Protein AF-A0A851ICY5-F1 (afdb_monomer_lite)

Secondary structure (DSSP, 8-state):
--HHHHHHHHHHHHHHHHH-HHHHHHHHHHHHH---TTPEEEEEE--TTSPPEEEEEEPPHHHHHHHHHHHHHHT-

Foldseek 3Di:
DDPVVVVVVVVVVVVCCVVCVPVVVVVVVDLVVDDDAQDKDKDWDDDVPDDIDIDIDGHDPVCRVVSVVVSVVVVD

Structure (mmCIF, N/CA/C/O backbone):
data_AF-A0A851ICY5-F1
#
_entry.id   AF-A0A851ICY5-F1
#
loop_
_atom_site.group_PDB
_atom_site.id
_atom_site.type_symbol
_atom_site.label_atom_id
_atom_site.label_alt_id
_atom_site.label_comp_id
_atom_site.label_asym_id
_atom_site.label_entity_id
_atom_site.label_seq_id
_atom_site.pdbx_PDB_ins_code
_atom_site.Cartn_x
_atom_site.Cartn_y
_atom_site.Cartn_z
_atom_site.occupancy
_atom_site.B_iso_or_equiv
_atom_site.auth_seq_id
_atom_site.auth_comp_id
_atom_site.auth_asym_id
_atom_site.auth_atom_id
_atom_site.pdbx_PDB_model_num
ATOM 1 N N . MET A 1 1 ? 4.714 22.006 -1.603 1.00 64.12 1 MET A N 1
ATOM 2 C CA . MET A 1 1 ? 4.353 21.721 -0.197 1.00 64.12 1 MET A CA 1
ATOM 3 C C . MET A 1 1 ? 5.230 22.563 0.707 1.00 64.12 1 MET A C 1
ATOM 5 O O . MET A 1 1 ? 6.433 22.625 0.471 1.00 64.12 1 MET A O 1
ATOM 9 N N . ASN A 1 2 ? 4.641 23.226 1.698 1.00 88.81 2 ASN A N 1
ATOM 10 C CA . ASN A 1 2 ? 5.381 23.952 2.737 1.00 88.81 2 ASN A CA 1
ATOM 11 C C . ASN A 1 2 ? 5.837 22.965 3.844 1.00 88.81 2 ASN A C 1
ATOM 13 O O . ASN A 1 2 ? 5.107 22.010 4.122 1.00 88.81 2 ASN A O 1
ATOM 17 N N . PRO A 1 3 ? 6.998 23.167 4.502 1.00 86.88 3 PRO A N 1
ATOM 18 C CA . PRO A 1 3 ? 7.432 22.399 5.678 1.00 86.88 3 PRO A CA 1
ATOM 19 C C . PRO A 1 3 ? 6.349 22.068 6.718 1.00 86.88 3 PRO A C 1
ATOM 21 O O . PRO A 1 3 ? 6.316 20.952 7.234 1.00 86.88 3 PRO A O 1
ATOM 24 N N . ILE A 1 4 ? 5.431 22.996 7.002 1.00 90.69 4 ILE A N 1
ATOM 25 C CA . ILE A 1 4 ? 4.342 22.780 7.971 1.00 90.69 4 ILE A CA 1
ATOM 26 C C . ILE A 1 4 ? 3.351 21.715 7.484 1.00 90.69 4 ILE A C 1
ATOM 28 O O . ILE A 1 4 ? 2.910 20.872 8.264 1.00 90.69 4 ILE A O 1
ATOM 32 N N . GLU A 1 5 ? 3.010 21.722 6.198 1.00 91.69 5 GLU A N 1
ATOM 33 C CA . GLU A 1 5 ? 2.116 20.723 5.602 1.00 91.69 5 GLU A CA 1
ATOM 34 C C . GLU A 1 5 ? 2.777 19.344 5.580 1.00 91.69 5 GLU A C 1
ATOM 36 O O . GLU A 1 5 ? 2.133 18.349 5.900 1.00 91.69 5 GLU A O 1
ATOM 41 N N . MET A 1 6 ? 4.083 19.284 5.296 1.00 89.06 6 MET A N 1
ATOM 42 C CA . MET A 1 6 ? 4.844 18.030 5.327 1.00 89.06 6 MET A CA 1
ATOM 43 C C . MET A 1 6 ? 4.885 17.416 6.731 1.00 89.06 6 MET A C 1
ATOM 45 O O . MET A 1 6 ? 4.704 16.208 6.875 1.00 89.06 6 MET A O 1
ATOM 49 N N . MET A 1 7 ? 5.058 18.234 7.775 1.00 90.56 7 MET A N 1
ATOM 50 C CA . MET A 1 7 ? 5.008 17.760 9.164 1.00 90.56 7 MET A CA 1
ATOM 51 C C . MET A 1 7 ? 3.628 17.209 9.545 1.00 90.56 7 MET A C 1
ATOM 53 O O . MET A 1 7 ? 3.549 16.187 10.229 1.00 90.56 7 MET A O 1
ATOM 57 N N . LYS A 1 8 ? 2.541 17.837 9.076 1.00 91.94 8 LYS A N 1
ATOM 58 C CA . LYS A 1 8 ? 1.176 17.327 9.289 1.00 91.94 8 LYS A CA 1
ATOM 59 C C . LYS A 1 8 ? 0.966 15.979 8.602 1.00 91.94 8 LYS A C 1
ATOM 61 O O . LYS A 1 8 ? 0.556 15.032 9.267 1.00 91.94 8 LYS A O 1
ATOM 66 N N . ILE A 1 9 ? 1.334 15.872 7.324 1.00 90.06 9 ILE A N 1
ATOM 67 C CA . ILE A 1 9 ? 1.245 14.620 6.555 1.00 90.06 9 ILE A CA 1
ATOM 68 C C . ILE A 1 9 ? 2.049 13.508 7.244 1.00 90.06 9 ILE A C 1
ATOM 70 O O . ILE A 1 9 ? 1.556 12.395 7.405 1.00 90.06 9 ILE A O 1
ATOM 74 N N . ALA A 1 10 ? 3.264 13.801 7.718 1.00 88.00 10 ALA A N 1
ATOM 75 C CA . ALA A 1 10 ? 4.079 12.830 8.446 1.00 88.00 10 ALA A CA 1
ATOM 76 C C . ALA A 1 10 ? 3.405 12.350 9.746 1.00 88.00 10 ALA A C 1
ATOM 78 O O . ALA A 1 10 ? 3.422 11.154 10.048 1.00 88.00 10 ALA A O 1
ATOM 79 N N . GLY A 1 11 ? 2.781 13.261 10.500 1.00 92.06 11 GLY A N 1
ATOM 80 C CA . GLY A 1 11 ? 2.014 12.921 11.701 1.00 92.06 11 GLY A CA 1
ATOM 81 C C . GLY A 1 11 ? 0.803 12.032 11.402 1.00 92.06 11 GLY A C 1
ATOM 82 O O . GLY A 1 11 ? 0.584 11.037 12.095 1.00 92.06 11 GLY A O 1
ATOM 83 N N . GLU A 1 12 ? 0.055 12.342 10.344 1.00 92.81 12 GLU A N 1
ATOM 84 C CA . GLU A 1 12 ? -1.097 11.549 9.898 1.00 92.81 12 GLU A CA 1
ATOM 85 C C . GLU A 1 12 ? -0.684 10.153 9.423 1.00 92.81 12 GLU A C 1
ATOM 87 O O . GLU A 1 12 ? -1.291 9.163 9.835 1.00 92.81 12 GLU A O 1
ATOM 92 N N . LEU A 1 13 ? 0.398 10.044 8.646 1.00 87.44 13 LEU A N 1
ATOM 93 C CA . LEU A 1 13 ? 0.959 8.758 8.228 1.00 87.44 13 LEU A CA 1
ATOM 94 C C . LEU A 1 13 ? 1.423 7.922 9.425 1.00 87.44 13 LEU A C 1
ATOM 96 O O . LEU A 1 13 ? 1.212 6.708 9.444 1.00 87.44 13 LEU A O 1
ATOM 100 N N . ARG A 1 14 ? 2.027 8.547 10.445 1.00 90.69 14 ARG A N 1
ATOM 101 C CA . ARG A 1 14 ? 2.419 7.844 11.676 1.00 90.69 14 ARG A CA 1
ATOM 102 C C . ARG A 1 14 ? 1.197 7.287 12.398 1.00 90.69 14 ARG A C 1
ATOM 104 O O . ARG A 1 14 ?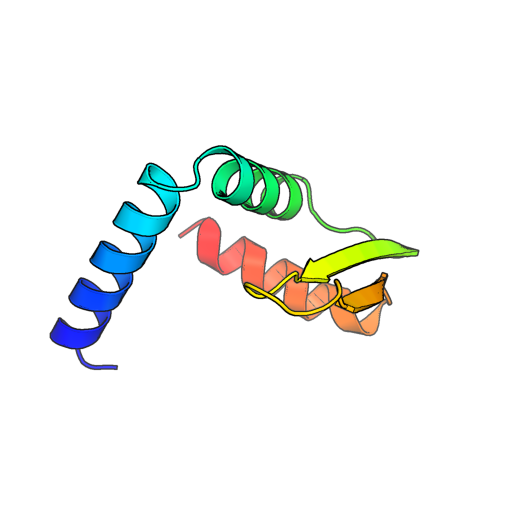 1.163 6.095 12.691 1.00 90.69 14 ARG A O 1
ATOM 111 N N . LYS A 1 15 ? 0.176 8.120 12.610 1.00 95.06 15 LYS A N 1
ATOM 112 C CA . LYS A 1 15 ? -1.074 7.706 13.254 1.00 95.06 15 LYS A CA 1
ATOM 113 C C . LYS A 1 15 ? -1.765 6.591 12.471 1.00 95.06 15 LYS A C 1
ATOM 115 O O . LYS A 1 15 ? -2.196 5.623 13.078 1.00 95.06 15 LYS A O 1
ATOM 120 N N . PHE A 1 16 ? -1.807 6.674 11.141 1.00 93.12 16 PHE A N 1
ATOM 121 C CA . PHE A 1 16 ? -2.360 5.619 10.289 1.00 93.12 16 PHE A CA 1
ATOM 122 C C . PHE A 1 16 ? -1.643 4.275 10.485 1.00 93.12 16 PHE A C 1
ATOM 124 O O . PHE A 1 16 ? -2.293 3.236 10.604 1.00 93.12 16 PHE A O 1
ATOM 131 N N . ARG A 1 17 ? -0.304 4.281 10.564 1.00 90.12 17 ARG A N 1
ATOM 132 C CA . ARG A 1 17 ? 0.486 3.068 10.840 1.00 90.12 17 ARG A CA 1
ATOM 133 C C . ARG A 1 17 ? 0.202 2.496 12.229 1.00 90.12 17 ARG A C 1
ATOM 135 O O . ARG A 1 17 ? 0.172 1.278 12.375 1.00 90.12 17 ARG A O 1
ATOM 142 N N . GLU A 1 18 ? -0.011 3.356 13.222 1.00 94.50 18 GLU A N 1
ATOM 143 C CA . GLU A 1 18 ? -0.362 2.960 14.591 1.00 94.50 18 GLU A CA 1
ATOM 144 C C . GLU A 1 18 ? -1.796 2.400 14.680 1.00 94.50 18 GLU A C 1
ATOM 146 O O . GLU A 1 18 ? -2.013 1.382 15.335 1.00 94.50 18 GLU A O 1
ATOM 151 N N . THR A 1 19 ? -2.776 3.013 14.002 1.00 96.50 19 THR A N 1
ATOM 152 C CA . THR A 1 19 ? -4.189 2.590 14.052 1.00 96.50 19 THR A CA 1
ATOM 153 C C . THR A 1 19 ? -4.506 1.408 13.135 1.00 96.50 19 THR A C 1
ATOM 155 O O . THR A 1 19 ? -5.445 0.660 13.408 1.00 96.50 19 THR A O 1
ATOM 158 N N . HIS A 1 20 ? -3.734 1.205 12.063 1.00 95.31 20 HIS A N 1
ATOM 159 C CA . HIS A 1 20 ? -3.942 0.134 11.080 1.00 95.31 20 HIS A CA 1
ATOM 160 C C . HIS A 1 20 ? -2.654 -0.661 10.793 1.00 95.31 20 HIS A C 1
ATOM 162 O O . HIS A 1 20 ? -2.237 -0.771 9.634 1.00 95.31 20 HIS A O 1
ATOM 168 N N . PRO A 1 21 ? -2.027 -1.283 11.812 1.00 94.06 21 PRO A N 1
ATOM 169 C CA . PRO A 1 21 ? -0.705 -1.898 11.680 1.00 94.06 21 PRO A CA 1
ATOM 170 C C . PRO A 1 21 ? -0.666 -3.011 10.628 1.00 94.06 21 PRO A C 1
ATOM 172 O O . PRO A 1 21 ? 0.298 -3.106 9.875 1.00 94.06 21 PRO A O 1
ATOM 175 N N . LYS A 1 22 ? -1.740 -3.804 10.506 1.00 95.50 22 LYS A N 1
ATOM 176 C CA . LYS A 1 22 ? -1.831 -4.879 9.503 1.00 95.50 22 LYS A CA 1
ATOM 177 C C . LYS A 1 22 ? -1.839 -4.345 8.069 1.00 95.50 22 LYS A C 1
ATOM 179 O O . LYS A 1 22 ? -1.141 -4.885 7.218 1.00 95.50 22 LYS A O 1
ATOM 184 N N . VAL A 1 23 ? -2.602 -3.282 7.807 1.00 93.31 23 VAL A N 1
ATOM 185 C CA . VAL A 1 23 ? -2.698 -2.672 6.469 1.00 93.31 23 VAL A CA 1
ATOM 186 C C . VAL A 1 23 ? -1.373 -2.010 6.101 1.00 93.31 23 VAL A C 1
ATOM 188 O O . VAL A 1 23 ? -0.858 -2.223 5.006 1.00 93.31 23 VAL A O 1
ATOM 191 N N . ALA A 1 24 ? -0.786 -1.258 7.035 1.00 91.25 24 ALA A N 1
ATOM 192 C CA . ALA A 1 24 ? 0.512 -0.628 6.834 1.00 91.25 24 ALA A CA 1
ATOM 193 C C . ALA A 1 24 ? 1.616 -1.658 6.550 1.00 91.25 24 ALA A C 1
ATOM 195 O O . ALA A 1 24 ? 2.386 -1.485 5.605 1.00 91.25 24 ALA A O 1
ATOM 196 N N . GLN A 1 25 ? 1.671 -2.739 7.334 1.00 91.69 25 GLN A N 1
ATOM 197 C CA . GLN A 1 25 ? 2.644 -3.811 7.148 1.00 91.69 25 GLN A CA 1
ATOM 198 C C . GLN A 1 25 ? 2.454 -4.511 5.801 1.00 91.69 25 GLN A C 1
ATOM 200 O O . GLN A 1 25 ? 3.429 -4.701 5.085 1.00 91.69 25 GLN A O 1
ATOM 205 N N . PHE A 1 26 ? 1.213 -4.826 5.423 1.00 92.56 26 PHE A N 1
ATOM 206 C CA . PHE A 1 26 ? 0.906 -5.433 4.130 1.00 92.56 26 PHE A CA 1
ATOM 207 C C . PHE A 1 26 ? 1.433 -4.588 2.962 1.00 92.56 26 PHE A C 1
ATOM 209 O O . PHE A 1 26 ? 2.199 -5.089 2.139 1.00 92.56 26 PHE A O 1
ATOM 216 N N . LEU A 1 27 ? 1.096 -3.293 2.921 1.00 89.06 27 LEU A N 1
ATOM 217 C CA . LEU A 1 27 ? 1.562 -2.387 1.865 1.00 89.06 27 LEU A CA 1
ATOM 218 C C . LEU A 1 27 ? 3.091 -2.286 1.837 1.00 89.06 27 LEU A C 1
ATOM 220 O O . LEU A 1 27 ? 3.693 -2.357 0.767 1.00 89.06 27 LEU A O 1
ATOM 224 N N . GLN A 1 28 ? 3.726 -2.159 3.005 1.00 87.12 28 GLN A N 1
ATOM 225 C CA . GLN A 1 28 ? 5.181 -2.093 3.106 1.00 87.12 28 GLN A CA 1
ATOM 226 C C . GLN A 1 28 ? 5.840 -3.369 2.568 1.00 87.12 28 GLN A C 1
ATOM 228 O O . GLN A 1 28 ? 6.778 -3.276 1.779 1.00 87.12 28 GLN A O 1
ATOM 233 N N . THR A 1 29 ? 5.339 -4.547 2.945 1.00 90.25 29 THR A N 1
ATOM 234 C CA . THR A 1 29 ? 5.868 -5.829 2.470 1.00 90.25 29 THR A CA 1
ATOM 235 C C . THR A 1 29 ? 5.737 -5.956 0.957 1.00 90.25 29 THR A C 1
ATOM 237 O O . THR A 1 29 ? 6.729 -6.283 0.316 1.00 90.25 29 THR A O 1
ATOM 240 N N . MET A 1 30 ? 4.574 -5.639 0.378 1.00 89.19 30 MET A N 1
ATOM 241 C CA . MET A 1 30 ? 4.361 -5.734 -1.075 1.00 89.19 30 MET A CA 1
ATOM 242 C C . MET A 1 30 ? 5.258 -4.766 -1.863 1.00 89.19 30 MET A C 1
ATOM 244 O O . MET A 1 30 ? 5.824 -5.130 -2.892 1.00 89.19 30 MET A O 1
ATOM 248 N N . ILE A 1 31 ? 5.449 -3.538 -1.370 1.00 84.44 31 ILE A N 1
ATOM 249 C CA . ILE A 1 31 ? 6.346 -2.561 -2.009 1.00 84.44 31 ILE A CA 1
ATOM 250 C C . ILE A 1 31 ? 7.812 -3.017 -1.914 1.00 84.44 31 ILE A C 1
ATOM 252 O O . ILE A 1 31 ? 8.557 -2.902 -2.893 1.00 84.44 31 ILE A O 1
ATOM 256 N N . GLN A 1 32 ? 8.233 -3.541 -0.756 1.00 85.06 32 GLN A N 1
ATOM 257 C CA . GLN A 1 32 ? 9.603 -4.007 -0.514 1.00 85.06 32 GLN A CA 1
ATOM 258 C C . GLN A 1 32 ? 9.954 -5.279 -1.288 1.00 85.06 32 GLN A C 1
ATOM 260 O O . GLN A 1 32 ? 11.056 -5.351 -1.833 1.00 85.06 32 GLN A O 1
ATOM 265 N N . SER A 1 33 ? 9.044 -6.257 -1.356 1.00 85.81 33 SER A N 1
ATOM 266 C CA . SER A 1 33 ? 9.220 -7.471 -2.167 1.00 85.81 33 SER A CA 1
ATOM 267 C C . SER A 1 33 ? 9.183 -7.173 -3.662 1.00 85.81 33 SER A C 1
ATOM 269 O O . SER A 1 33 ? 9.725 -7.930 -4.460 1.00 85.81 33 SER A O 1
ATOM 271 N N . GLY A 1 34 ? 8.548 -6.058 -4.023 1.00 85.12 34 GLY A N 1
ATOM 272 C CA . GLY A 1 34 ? 8.275 -5.672 -5.388 1.00 85.12 34 GLY A CA 1
ATOM 273 C C . GLY A 1 34 ? 7.016 -6.311 -5.951 1.00 85.12 34 GLY A C 1
ATOM 274 O O . GLY A 1 34 ? 6.471 -7.264 -5.399 1.00 85.12 34 GLY A O 1
ATOM 275 N N . ILE A 1 35 ? 6.547 -5.724 -7.052 1.00 90.62 35 ILE A N 1
ATOM 276 C CA . ILE A 1 35 ? 5.291 -6.074 -7.712 1.00 90.62 35 ILE A CA 1
ATOM 277 C C . ILE A 1 35 ? 5.634 -6.457 -9.159 1.00 90.62 35 ILE A C 1
ATOM 279 O O . ILE A 1 35 ? 5.785 -5.566 -9.996 1.00 90.62 35 ILE A O 1
ATOM 283 N N . PRO A 1 36 ? 5.845 -7.753 -9.451 1.00 91.25 36 PRO A N 1
ATOM 284 C CA . PRO A 1 36 ? 6.205 -8.205 -10.791 1.00 91.25 36 PRO A CA 1
ATOM 285 C C . PRO A 1 36 ? 5.031 -8.099 -11.773 1.00 91.25 36 PRO A C 1
ATOM 287 O O . PRO A 1 36 ? 3.862 -8.054 -11.374 1.00 91.25 36 PRO A O 1
ATOM 290 N N . GLU A 1 37 ? 5.346 -8.113 -13.070 1.00 94.88 37 GLU A N 1
ATOM 291 C CA . GLU A 1 37 ? 4.348 -8.208 -14.139 1.00 94.88 37 GLU A CA 1
ATOM 292 C C . GLU A 1 37 ? 3.431 -9.422 -13.937 1.00 94.88 37 GLU A C 1
ATOM 294 O O . GLU A 1 37 ? 3.853 -10.480 -13.469 1.00 94.88 37 GLU A O 1
ATOM 299 N N . GLY A 1 38 ? 2.151 -9.262 -14.269 1.00 95.25 38 GLY A N 1
ATOM 300 C CA . GLY A 1 38 ? 1.160 -10.322 -14.136 1.00 95.25 38 GLY A CA 1
ATOM 301 C C . GLY A 1 38 ? 0.597 -10.484 -12.724 1.00 95.25 38 GLY A C 1
ATOM 302 O O . GLY A 1 38 ? -0.387 -11.212 -12.573 1.00 95.25 38 GLY A O 1
ATOM 303 N N . THR A 1 39 ? 1.140 -9.779 -11.721 1.00 94.88 39 THR A N 1
ATOM 304 C CA . THR A 1 39 ? 0.537 -9.681 -10.382 1.00 94.88 39 THR A CA 1
ATOM 305 C C . THR A 1 39 ? -0.884 -9.145 -10.497 1.00 94.88 39 THR A C 1
ATOM 307 O O . THR A 1 39 ? -1.128 -8.171 -11.209 1.00 94.88 39 THR A O 1
ATOM 310 N N . VAL A 1 40 ? -1.827 -9.761 -9.785 1.00 95.31 40 VAL A N 1
ATOM 311 C CA . VAL A 1 40 ? -3.190 -9.240 -9.661 1.00 95.31 40 VAL A CA 1
ATOM 312 C C . VAL A 1 40 ? -3.306 -8.516 -8.328 1.00 95.31 40 VAL A C 1
ATOM 314 O O . VAL A 1 40 ? -3.056 -9.102 -7.277 1.00 95.31 40 VAL A O 1
ATOM 317 N N . ILE A 1 41 ? -3.674 -7.240 -8.381 1.00 93.44 41 ILE A N 1
ATOM 318 C CA . ILE A 1 41 ? -3.986 -6.428 -7.207 1.00 93.44 41 ILE A CA 1
ATOM 319 C C . ILE A 1 41 ? -5.501 -6.303 -7.151 1.00 93.44 41 ILE A C 1
ATOM 321 O O . ILE A 1 41 ? -6.106 -5.811 -8.100 1.00 93.44 41 ILE A O 1
ATOM 325 N N . GLU A 1 42 ? -6.104 -6.729 -6.046 1.00 96.25 42 GLU A N 1
ATOM 326 C CA . GLU A 1 42 ? -7.524 -6.537 -5.769 1.00 96.25 42 GLU A CA 1
ATOM 327 C C . GLU A 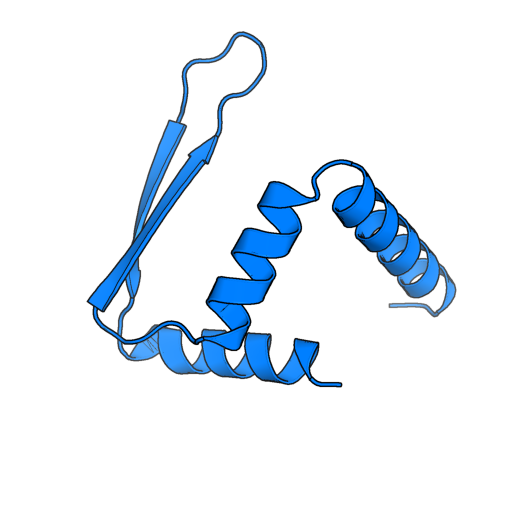1 42 ? -7.687 -5.684 -4.515 1.00 96.25 42 GLU A C 1
ATOM 329 O O . GLU A 1 42 ? -6.999 -5.880 -3.510 1.00 96.25 42 GLU A O 1
ATOM 334 N N . MET A 1 43 ? -8.602 -4.725 -4.578 1.00 95.00 43 MET A N 1
ATOM 335 C CA . MET A 1 43 ? -8.975 -3.890 -3.451 1.00 95.00 43 MET A CA 1
ATOM 336 C C . MET A 1 43 ? -10.486 -3.887 -3.293 1.00 95.00 43 MET A C 1
ATOM 338 O O . MET A 1 43 ? -11.226 -3.727 -4.261 1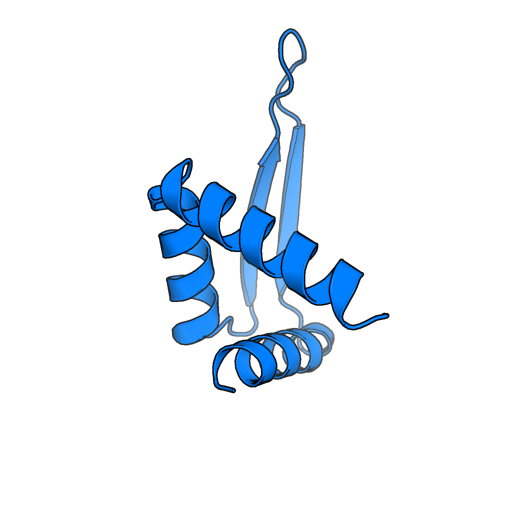.00 95.00 43 MET A O 1
ATOM 342 N N . THR A 1 44 ? -10.928 -4.046 -2.052 1.00 97.31 44 THR A N 1
ATOM 343 C CA . THR A 1 44 ? -12.338 -3.974 -1.681 1.00 97.31 44 THR A CA 1
ATOM 344 C C . THR A 1 44 ? -12.512 -2.889 -0.636 1.00 97.31 44 THR A C 1
ATOM 346 O O . THR A 1 44 ? -11.797 -2.864 0.367 1.00 97.31 44 THR A O 1
ATOM 349 N N . VAL A 1 45 ? -13.461 -1.990 -0.873 1.00 96.69 45 VAL A N 1
ATOM 350 C CA . VAL A 1 45 ? -13.820 -0.913 0.046 1.00 96.69 45 VAL A CA 1
ATOM 351 C C . VAL A 1 45 ? -15.272 -1.088 0.455 1.00 96.69 45 VAL A C 1
ATOM 353 O O . VAL A 1 45 ? -16.166 -1.122 -0.387 1.00 96.69 45 VAL A O 1
ATOM 356 N N . THR A 1 46 ? -15.507 -1.144 1.762 1.00 97.75 46 THR A N 1
ATOM 357 C CA . THR A 1 46 ? -16.851 -1.184 2.343 1.00 97.75 46 THR A CA 1
ATOM 358 C C . THR A 1 46 ? -17.035 0.058 3.191 1.00 97.75 46 THR A C 1
ATOM 360 O O . THR A 1 46 ? -16.355 0.223 4.207 1.00 97.75 46 THR A O 1
ATOM 363 N N . LYS A 1 47 ? -17.934 0.952 2.777 1.00 97.56 47 LYS A N 1
ATOM 364 C CA . LYS A 1 47 ? -18.298 2.110 3.599 1.00 97.56 47 LYS A CA 1
ATOM 365 C C . LYS A 1 47 ? -19.381 1.719 4.609 1.00 97.56 47 LYS A C 1
ATOM 367 O O . LYS A 1 47 ? -20.134 0.779 4.353 1.00 97.56 47 LYS A O 1
ATOM 372 N N . PRO A 1 48 ? -19.488 2.416 5.752 1.00 97.56 48 PRO A N 1
ATOM 373 C CA . PRO A 1 48 ? -20.544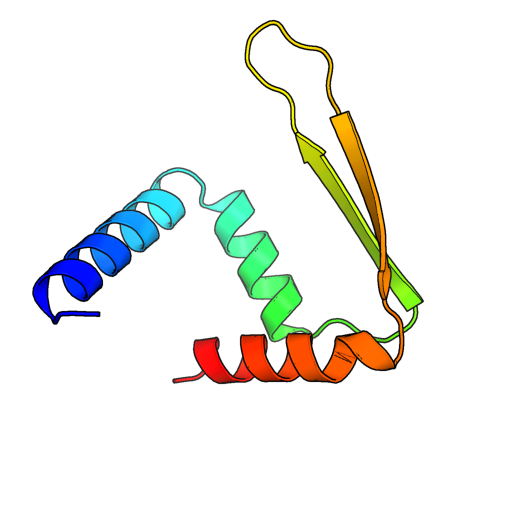 2.144 6.722 1.00 97.56 48 PRO A CA 1
ATOM 374 C C . PRO A 1 48 ? -21.936 2.212 6.077 1.00 97.56 48 PRO A C 1
ATOM 376 O O . PRO A 1 48 ? -22.310 3.240 5.523 1.00 97.56 48 PRO A O 1
ATOM 379 N N . GLY A 1 49 ? -22.693 1.115 6.147 1.00 97.31 49 GLY A N 1
ATOM 380 C CA . GLY A 1 49 ? -24.055 1.030 5.603 1.00 97.31 49 GLY A CA 1
ATOM 381 C C . GLY A 1 49 ? -24.158 0.844 4.084 1.00 97.31 49 GLY A C 1
ATOM 382 O O . GLY A 1 49 ? -25.267 0.690 3.580 1.00 97.31 49 GLY A O 1
ATOM 383 N N . GLU A 1 50 ? -23.042 0.815 3.355 1.00 97.62 50 GLU A N 1
ATOM 384 C CA . GLU A 1 50 ? -23.011 0.541 1.914 1.00 97.62 50 GLU A CA 1
ATOM 385 C C . GLU A 1 50 ? -22.548 -0.896 1.637 1.00 97.62 50 GLU A C 1
ATOM 387 O O . GLU A 1 50 ? -21.868 -1.528 2.451 1.00 97.62 50 GLU A O 1
ATOM 392 N N . GLN A 1 51 ? -22.895 -1.413 0.457 1.00 97.19 51 GLN A N 1
ATOM 393 C CA . GLN A 1 51 ? -22.327 -2.671 -0.020 1.00 97.19 51 GLN A CA 1
ATOM 394 C C . GLN A 1 51 ? -20.838 -2.500 -0.338 1.00 97.19 51 GLN A C 1
ATOM 396 O O . GLN A 1 51 ? -20.376 -1.416 -0.698 1.00 97.19 51 GLN A O 1
ATOM 401 N N . ALA A 1 52 ? -20.091 -3.593 -0.206 1.00 97.75 52 ALA A N 1
ATOM 402 C CA . ALA A 1 52 ? -18.689 -3.627 -0.585 1.00 97.75 52 ALA A CA 1
ATOM 403 C C . ALA A 1 52 ? -18.539 -3.384 -2.094 1.00 97.75 52 ALA A C 1
ATOM 405 O O . ALA A 1 52 ? -19.260 -3.974 -2.899 1.00 97.75 52 ALA A O 1
ATOM 406 N N . VAL A 1 53 ? -17.580 -2.540 -2.467 1.00 98.00 53 VAL A N 1
ATOM 407 C CA . VAL A 1 53 ? -17.194 -2.313 -3.860 1.00 98.00 53 VAL A CA 1
ATOM 408 C C . VAL A 1 53 ? -15.775 -2.821 -4.049 1.00 98.00 53 VAL A C 1
ATOM 410 O O . VAL A 1 53 ? -14.860 -2.393 -3.341 1.00 98.00 53 VAL A O 1
ATOM 413 N N . SER A 1 54 ? -15.598 -3.722 -5.010 1.00 97.25 54 SER A N 1
ATOM 414 C CA . SER A 1 54 ? -14.312 -4.339 -5.328 1.00 97.25 54 SER A CA 1
ATOM 415 C C . SER A 1 54 ? -13.833 -3.905 -6.707 1.00 97.25 54 SER A C 1
ATOM 417 O O . SER A 1 54 ? -14.628 -3.735 -7.630 1.00 97.25 54 SER A O 1
ATOM 419 N N . SER A 1 55 ? -12.524 -3.739 -6.849 1.00 97.44 55 SER A N 1
ATOM 420 C CA . SER A 1 55 ? -11.859 -3.507 -8.128 1.00 97.44 55 SER A CA 1
ATOM 421 C C . SER A 1 55 ? -10.548 -4.277 -8.165 1.00 97.44 55 SER A C 1
ATOM 423 O O . SER A 1 55 ? -9.917 -4.488 -7.125 1.00 97.44 55 SER A O 1
ATOM 425 N N . ASN A 1 56 ? -10.130 -4.687 -9.359 1.00 97.12 56 ASN A N 1
ATOM 426 C CA . ASN A 1 56 ? -8.852 -5.342 -9.560 1.00 97.12 56 ASN A CA 1
ATOM 427 C C . ASN A 1 56 ? -8.099 -4.792 -10.773 1.00 97.12 56 ASN A C 1
ATOM 429 O O . ASN A 1 56 ? -8.661 -4.155 -11.663 1.00 97.12 56 ASN A O 1
ATOM 433 N N . MET A 1 57 ? -6.796 -5.048 -10.784 1.00 95.19 57 MET A N 1
ATOM 434 C CA . MET A 1 57 ? -5.936 -4.818 -11.934 1.00 95.19 57 MET A CA 1
ATOM 435 C C . MET A 1 57 ? -4.906 -5.935 -12.048 1.00 95.19 57 MET A C 1
ATOM 437 O O . MET A 1 57 ? -4.406 -6.442 -11.043 1.00 95.19 57 MET A O 1
ATOM 441 N N . ARG A 1 58 ? -4.554 -6.291 -13.284 1.00 96.50 58 ARG A N 1
ATOM 442 C CA . ARG A 1 58 ? -3.378 -7.111 -13.577 1.00 96.50 58 ARG A CA 1
ATOM 443 C C . ARG A 1 58 ? -2.247 -6.186 -13.994 1.00 96.50 58 ARG A C 1
ATOM 445 O O . ARG A 1 58 ? -2.390 -5.485 -14.991 1.00 96.50 58 ARG A O 1
ATOM 452 N N . VAL A 1 59 ? -1.143 -6.229 -13.260 1.00 95.06 59 VAL A N 1
ATOM 453 C CA . VAL A 1 59 ? 0.040 -5.397 -13.493 1.00 95.06 59 VAL A CA 1
ATOM 454 C C . VAL A 1 59 ? 0.588 -5.639 -14.892 1.00 95.06 59 VAL A C 1
ATOM 456 O O . VAL A 1 59 ? 0.897 -6.779 -15.250 1.00 95.06 59 VAL A O 1
ATOM 459 N N . GLN A 1 60 ? 0.694 -4.557 -15.657 1.00 96.19 60 GLN A N 1
ATOM 460 C CA . GLN A 1 60 ? 1.237 -4.533 -17.009 1.00 96.19 60 GLN A CA 1
ATOM 461 C C . GLN A 1 60 ? 2.681 -4.006 -17.008 1.00 96.19 60 GLN A C 1
ATOM 463 O O . GLN A 1 60 ? 3.085 -3.308 -16.072 1.00 96.19 60 GLN A O 1
ATOM 468 N N . PRO A 1 61 ? 3.455 -4.252 -18.082 1.00 94.12 61 PRO A N 1
ATOM 469 C CA . PRO A 1 61 ? 4.798 -3.689 -18.238 1.00 94.12 61 PRO A CA 1
ATOM 470 C C . PRO A 1 61 ? 4.863 -2.164 -18.070 1.00 94.12 61 PRO A C 1
ATOM 472 O O . PRO A 1 61 ? 5.821 -1.645 -17.500 1.00 94.12 61 PRO A O 1
ATOM 475 N N . SER A 1 62 ? 3.830 -1.440 -18.524 1.00 93.12 62 SER A N 1
ATOM 476 C CA . SER A 1 62 ? 3.730 0.022 -18.401 1.00 93.12 62 SER A CA 1
ATOM 477 C C . SER A 1 62 ? 3.702 0.513 -16.952 1.00 93.12 62 SER A C 1
ATOM 479 O O . SER A 1 62 ? 4.106 1.642 -16.681 1.00 93.12 62 SER A O 1
ATOM 481 N N . ASP A 1 63 ? 3.253 -0.328 -16.018 1.00 90.88 63 ASP A N 1
ATOM 482 C CA . ASP A 1 63 ? 3.021 0.050 -14.622 1.00 90.88 63 ASP A CA 1
ATOM 483 C C . ASP A 1 63 ? 4.278 -0.133 -13.758 1.00 90.88 63 ASP A C 1
ATOM 485 O O . ASP A 1 63 ? 4.416 0.483 -12.698 1.00 90.88 63 ASP A O 1
ATOM 489 N N . LEU A 1 64 ? 5.232 -0.950 -14.217 1.00 89.50 64 LEU A N 1
ATOM 490 C CA . LEU A 1 64 ? 6.444 -1.291 -13.467 1.00 89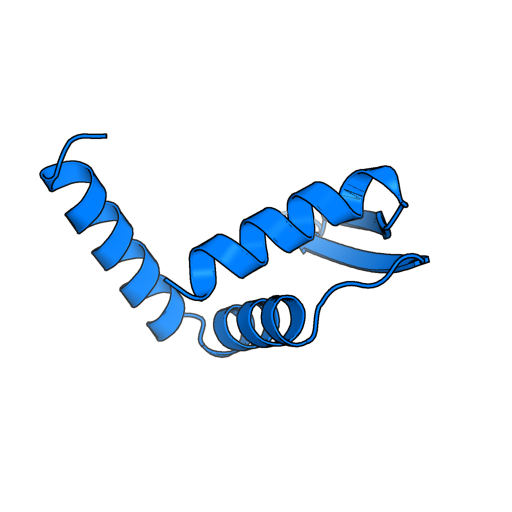.50 64 LEU A CA 1
ATOM 491 C C . LEU A 1 64 ? 7.273 -0.050 -13.116 1.00 89.50 64 LEU A C 1
ATOM 493 O O . LEU A 1 64 ? 7.778 0.064 -12.000 1.00 89.50 64 LEU A O 1
ATOM 497 N N . ALA A 1 65 ? 7.354 0.920 -14.031 1.00 89.19 65 ALA A N 1
ATOM 498 C CA . ALA A 1 65 ? 8.066 2.176 -13.800 1.00 89.19 65 ALA A CA 1
ATOM 499 C C . ALA A 1 65 ? 7.472 2.986 -12.631 1.00 89.19 65 ALA A C 1
ATOM 501 O O . ALA A 1 65 ? 8.208 3.585 -11.837 1.00 89.19 65 ALA A O 1
ATOM 502 N N . ALA A 1 66 ? 6.143 2.974 -12.484 1.00 88.19 66 ALA A N 1
ATOM 503 C CA . ALA A 1 66 ? 5.469 3.627 -11.369 1.00 88.19 66 ALA A CA 1
ATOM 504 C C . ALA A 1 66 ? 5.766 2.904 -10.043 1.00 88.19 66 ALA A C 1
ATOM 506 O O . ALA A 1 66 ? 6.097 3.556 -9.050 1.00 88.19 66 ALA A O 1
ATOM 507 N N . PHE A 1 67 ? 5.734 1.567 -10.025 1.00 87.19 67 PHE A N 1
ATOM 508 C CA . PHE A 1 67 ? 6.039 0.791 -8.818 1.00 87.19 67 PHE A CA 1
ATOM 509 C C . PHE A 1 67 ? 7.498 0.922 -8.366 1.00 87.19 67 PHE A C 1
ATOM 511 O O . PHE A 1 67 ? 7.758 1.036 -7.166 1.00 87.19 67 PHE A O 1
ATOM 518 N N . GLU A 1 68 ? 8.452 0.976 -9.295 1.00 86.06 68 GLU A N 1
ATOM 519 C CA . GLU A 1 68 ? 9.859 1.225 -8.962 1.00 86.06 68 GLU A CA 1
ATOM 520 C C . GLU A 1 68 ? 10.070 2.637 -8.393 1.00 86.06 68 GLU A C 1
ATOM 522 O O . GLU A 1 68 ? 10.790 2.808 -7.404 1.00 86.06 68 GLU A O 1
ATOM 527 N N . THR A 1 69 ? 9.368 3.643 -8.929 1.00 85.88 69 THR A N 1
ATOM 528 C CA . THR A 1 69 ? 9.382 5.009 -8.377 1.00 85.88 69 THR A CA 1
ATOM 529 C C . THR A 1 69 ? 8.869 5.027 -6.934 1.00 85.88 69 THR A C 1
ATOM 531 O O . THR A 1 69 ? 9.516 5.597 -6.051 1.00 85.88 69 THR A O 1
ATOM 534 N N . LEU A 1 70 ? 7.748 4.348 -6.663 1.00 84.62 70 LEU A N 1
ATOM 535 C CA . LEU A 1 70 ? 7.177 4.234 -5.316 1.00 84.62 70 LEU A CA 1
ATOM 536 C C . LEU A 1 70 ? 8.129 3.526 -4.341 1.00 84.62 70 LEU A C 1
ATOM 538 O O . LEU A 1 70 ? 8.292 3.974 -3.203 1.00 84.62 70 LEU A O 1
ATOM 542 N N . ARG A 1 71 ? 8.816 2.463 -4.779 1.00 82.25 71 ARG A N 1
ATOM 543 C CA . ARG A 1 71 ? 9.827 1.777 -3.957 1.00 82.25 71 ARG A CA 1
ATOM 544 C C . ARG A 1 71 ? 11.017 2.688 -3.646 1.00 82.25 71 ARG A C 1
ATOM 546 O O . ARG A 1 71 ? 11.513 2.685 -2.519 1.00 82.25 71 ARG A O 1
ATOM 553 N N . GLY A 1 72 ? 11.462 3.483 -4.618 1.00 82.12 72 GLY A N 1
ATOM 554 C CA . GLY A 1 72 ? 12.554 4.444 -4.450 1.00 82.12 72 GLY A CA 1
ATOM 555 C C . GLY A 1 72 ? 12.253 5.536 -3.420 1.00 82.12 72 GLY A C 1
ATOM 556 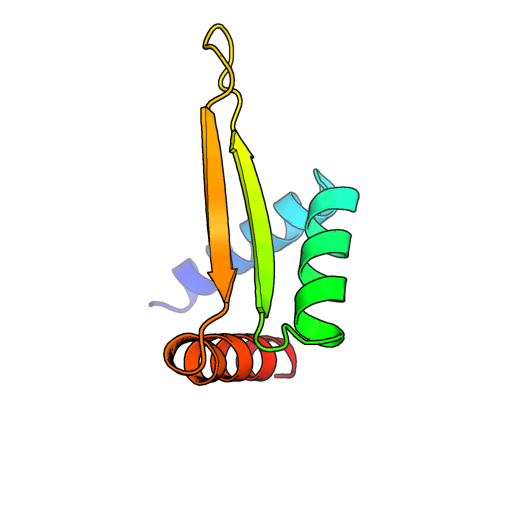O O . GLY A 1 72 ? 13.156 5.953 -2.698 1.00 82.12 72 GLY A O 1
ATOM 557 N N . MET A 1 73 ? 10.991 5.957 -3.301 1.00 77.06 73 MET A N 1
ATOM 558 C CA . MET A 1 73 ? 10.558 6.941 -2.301 1.00 77.06 73 MET A CA 1
ATOM 559 C C . MET A 1 73 ? 10.569 6.393 -0.868 1.00 77.06 73 MET A C 1
ATOM 561 O O . MET A 1 73 ? 10.804 7.159 0.057 1.00 77.06 73 MET A O 1
ATOM 565 N N . GLN A 1 74 ? 10.356 5.086 -0.670 1.00 68.19 74 GLN A N 1
ATOM 566 C CA . GLN A 1 74 ? 10.371 4.470 0.667 1.00 68.19 74 GLN A CA 1
ATOM 567 C C . GLN A 1 74 ? 11.769 4.128 1.196 1.00 68.19 74 GLN A C 1
ATOM 569 O O . GLN A 1 74 ? 11.920 3.861 2.386 1.00 68.19 74 GLN A O 1
ATOM 574 N N . ARG A 1 75 ? 12.780 4.074 0.322 1.00 62.31 75 ARG A N 1
ATOM 575 C CA . ARG A 1 75 ? 14.173 3.771 0.695 1.00 62.31 75 ARG A CA 1
ATOM 576 C C . ARG A 1 75 ? 14.983 5.002 1.116 1.00 62.31 75 ARG A C 1
ATOM 578 O O . ARG A 1 75 ? 16.144 4.837 1.481 1.00 62.31 75 ARG A O 1
ATOM 585 N N . ARG A 1 76 ? 14.405 6.199 1.005 1.00 51.19 76 ARG A N 1
ATOM 586 C CA . ARG A 1 76 ? 15.034 7.474 1.368 1.00 51.19 76 ARG A CA 1
ATOM 587 C C . ARG A 1 76 ? 14.641 7.916 2.768 1.00 51.19 76 ARG A C 1
ATOM 589 O O . ARG A 1 76 ? 13.493 7.627 3.168 1.00 51.19 76 ARG A O 1
#

Sequence (76 aa):
MNPIEMMKIAGELRKFRETHPKVAQFLQTMIQSGIPEGTVIEMTVTKPGEQAVSSNMRVQPSDLAAFETLRGMQRR

pLDDT: mean 90.29, std 8.26, range [51.19, 98.0]

Radius of gyration: 15.25 Å; chains: 1; bounding box: 39×34×33 Å